Protein AF-A0A2P6G050-F1 (afdb_monomer)

pLDDT: mean 84.31, std 15.67, range [50.97, 97.5]

Mean predicted aligned error: 7.27 Å

Structure (mmCIF, N/CA/C/O backbone):
data_AF-A0A2P6G050-F1
#
_entry.id   AF-A0A2P6G050-F1
#
loop_
_atom_site.group_PDB
_atom_site.id
_atom_site.type_symbol
_atom_site.label_atom_id
_atom_site.label_alt_id
_atom_site.label_comp_id
_atom_site.label_asym_id
_atom_site.label_entity_id
_atom_site.label_seq_id
_atom_site.pdbx_PDB_ins_code
_atom_site.Cartn_x
_atom_site.Cartn_y
_atom_site.Cartn_z
_atom_site.occupancy
_atom_site.B_iso_or_equiv
_atom_site.auth_seq_id
_atom_site.auth_comp_id
_atom_site.auth_asym_id
_atom_site.auth_atom_id
_atom_site.pdbx_PDB_model_num
ATOM 1 N N . THR A 1 1 ? 8.653 -2.662 -3.304 1.00 80.75 1 THR A N 1
ATOM 2 C CA . THR A 1 1 ? 8.523 -3.438 -4.560 1.00 80.75 1 THR A CA 1
ATOM 3 C C . THR A 1 1 ? 9.624 -3.135 -5.566 1.00 80.75 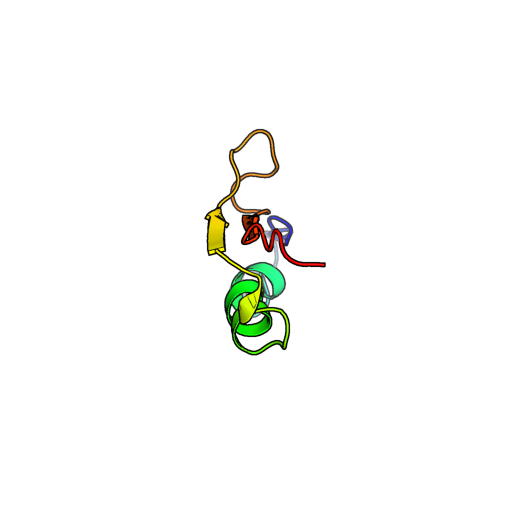1 THR A C 1
ATOM 5 O O . THR A 1 1 ? 9.785 -3.894 -6.513 1.00 80.75 1 THR A O 1
ATOM 8 N N . GLY A 1 2 ? 10.402 -2.066 -5.356 1.00 83.25 2 GLY A N 1
ATOM 9 C CA . GLY A 1 2 ? 11.471 -1.637 -6.250 1.00 83.25 2 GLY A CA 1
ATOM 10 C C . GLY A 1 2 ? 10.921 -0.955 -7.502 1.00 83.25 2 GLY A C 1
ATOM 11 O O . GLY A 1 2 ? 9.805 -1.229 -7.939 1.00 83.25 2 GLY A O 1
ATOM 12 N N . LYS A 1 3 ? 11.714 -0.054 -8.088 1.00 80.88 3 LYS A N 1
ATOM 13 C CA . LYS A 1 3 ? 11.377 0.579 -9.375 1.00 80.88 3 LYS A CA 1
ATOM 14 C C . LYS A 1 3 ? 11.604 -0.367 -10.569 1.00 80.88 3 LYS A C 1
ATOM 16 O O . LYS A 1 3 ? 11.078 -0.122 -11.646 1.00 80.88 3 LYS A O 1
ATOM 21 N N . GLY A 1 4 ? 12.329 -1.473 -10.359 1.00 76.50 4 GLY A N 1
ATOM 22 C CA . GLY A 1 4 ? 12.779 -2.378 -11.419 1.00 76.50 4 GLY A CA 1
ATOM 23 C C . GLY A 1 4 ? 13.921 -1.765 -12.237 1.00 76.50 4 GLY A C 1
ATOM 24 O O . GLY A 1 4 ? 14.008 -0.548 -12.386 1.00 76.50 4 GLY A O 1
ATOM 25 N N . LYS A 1 5 ? 14.839 -2.593 -12.747 1.00 72.19 5 LYS A N 1
ATOM 26 C CA . LYS A 1 5 ? 15.854 -2.125 -13.701 1.00 72.19 5 LYS A CA 1
ATOM 27 C C . LYS A 1 5 ? 15.252 -2.166 -15.104 1.00 72.19 5 LYS A C 1
ATOM 29 O O . LYS A 1 5 ? 14.875 -3.232 -15.583 1.00 72.19 5 LYS A O 1
ATOM 34 N N . ASN A 1 6 ? 15.193 -1.022 -15.779 1.00 63.78 6 ASN A N 1
ATOM 35 C CA . ASN A 1 6 ? 14.925 -0.987 -17.214 1.00 63.78 6 ASN A CA 1
ATOM 36 C C . ASN A 1 6 ? 16.227 -1.338 -17.942 1.00 63.78 6 ASN A C 1
ATOM 38 O O . ASN A 1 6 ? 17.079 -0.471 -18.138 1.00 63.78 6 ASN A O 1
ATOM 42 N N . LYS A 1 7 ? 16.415 -2.613 -18.302 1.00 59.50 7 LYS A N 1
ATOM 43 C CA . LYS A 1 7 ? 17.462 -2.998 -19.255 1.00 59.50 7 LYS A CA 1
ATOM 44 C C . LYS A 1 7 ? 17.080 -2.379 -20.601 1.00 59.50 7 LYS A C 1
ATOM 46 O O . LYS A 1 7 ? 16.143 -2.825 -21.247 1.00 59.50 7 LYS A O 1
ATOM 51 N N . LYS A 1 8 ? 17.764 -1.302 -20.989 1.00 57.59 8 LYS A N 1
ATOM 52 C CA . LYS A 1 8 ? 17.472 -0.545 -22.218 1.00 57.59 8 LYS A CA 1
ATOM 53 C C . LYS A 1 8 ? 17.836 -1.297 -23.515 1.00 57.59 8 LYS A C 1
ATOM 55 O O . LYS A 1 8 ? 17.520 -0.787 -24.581 1.00 57.59 8 LYS A O 1
ATOM 60 N N . ASN A 1 9 ? 18.453 -2.482 -23.436 1.00 52.47 9 ASN A N 1
ATOM 61 C CA . ASN A 1 9 ? 19.005 -3.179 -24.608 1.00 52.47 9 ASN A CA 1
ATOM 62 C C . ASN A 1 9 ? 18.128 -4.289 -25.206 1.00 52.47 9 ASN A C 1
ATOM 64 O O . ASN A 1 9 ? 18.449 -4.754 -26.293 1.00 52.47 9 ASN A O 1
ATOM 68 N N . ASP A 1 10 ? 17.009 -4.672 -24.588 1.00 56.03 10 ASP A N 1
ATOM 69 C CA . ASP A 1 10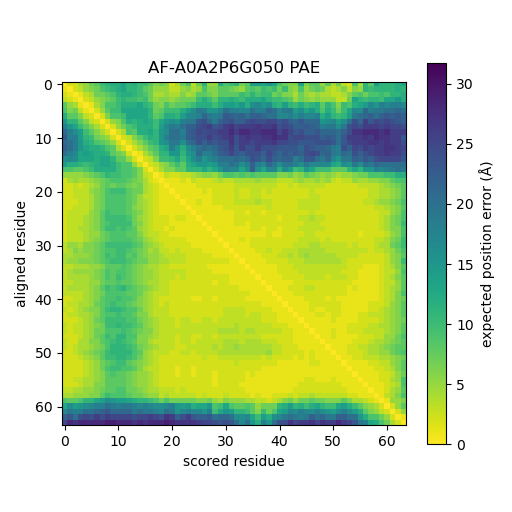 ? 16.127 -5.704 -25.152 1.00 56.03 10 ASP A CA 1
ATOM 70 C C . ASP A 1 10 ? 14.925 -5.057 -25.847 1.00 56.03 10 ASP A C 1
ATOM 72 O O . ASP A 1 10 ? 13.789 -5.091 -25.377 1.00 56.03 10 ASP A O 1
ATOM 76 N N . LEU A 1 11 ? 15.183 -4.444 -27.007 1.00 54.69 11 LEU A N 1
ATOM 77 C CA . LEU A 1 11 ? 14.158 -3.843 -27.875 1.00 54.69 11 LEU A CA 1
ATOM 78 C C . LEU A 1 11 ? 13.105 -4.865 -28.368 1.00 54.69 11 LEU A C 1
ATOM 80 O O . LEU A 1 11 ? 12.049 -4.455 -28.854 1.00 54.69 11 LEU A O 1
ATOM 84 N N . ASN A 1 12 ? 13.354 -6.169 -28.175 1.00 52.78 12 ASN A N 1
ATOM 85 C CA . ASN A 1 12 ? 12.464 -7.276 -28.538 1.00 52.78 12 ASN A CA 1
ATOM 86 C C . ASN A 1 12 ? 11.763 -7.978 -27.354 1.00 52.78 12 ASN A C 1
ATOM 88 O O . ASN A 1 12 ? 10.786 -8.687 -27.581 1.00 52.78 12 ASN A O 1
ATOM 92 N N . GLU A 1 13 ? 12.147 -7.727 -26.096 1.00 52.72 13 GLU A N 1
ATOM 93 C CA . GLU A 1 13 ? 11.423 -8.216 -24.907 1.00 52.72 13 GLU A CA 1
ATOM 94 C C . GLU A 1 13 ? 10.725 -7.058 -24.191 1.00 52.72 13 GLU A C 1
ATOM 96 O O . GLU A 1 13 ? 10.993 -6.723 -23.035 1.00 52.72 13 GLU A O 1
ATOM 101 N N . LYS A 1 14 ? 9.796 -6.398 -24.885 1.00 50.97 14 LYS A N 1
ATOM 102 C CA . LYS A 1 14 ? 8.982 -5.350 -24.266 1.00 50.97 14 LYS A CA 1
ATOM 103 C C . LYS A 1 14 ? 8.259 -5.900 -23.025 1.00 50.97 14 LYS A C 1
ATOM 105 O O . LYS A 1 14 ? 7.274 -6.625 -23.119 1.00 50.97 14 LYS A O 1
ATOM 110 N N . ASN A 1 15 ? 8.705 -5.451 -21.854 1.00 56.91 15 ASN A N 1
ATOM 111 C CA . ASN A 1 15 ? 7.901 -5.215 -20.651 1.00 56.91 15 ASN A CA 1
ATOM 112 C C . ASN A 1 15 ? 7.234 -6.399 -19.935 1.00 56.91 15 ASN A C 1
ATOM 114 O O . ASN A 1 15 ? 6.533 -6.141 -18.951 1.00 56.91 15 ASN A O 1
ATOM 118 N N . LYS A 1 16 ? 7.412 -7.659 -20.350 1.00 60.66 16 LYS A N 1
ATOM 119 C CA . LYS A 1 16 ? 6.587 -8.751 -19.794 1.00 60.66 16 LYS A CA 1
ATOM 120 C C . LYS A 1 16 ? 6.698 -8.892 -18.270 1.00 60.66 16 LYS A C 1
ATOM 122 O O . LYS A 1 16 ? 5.671 -9.016 -17.611 1.00 60.66 16 LYS A O 1
ATOM 127 N N . ASN A 1 17 ? 7.893 -8.734 -17.692 1.00 66.88 17 ASN A N 1
ATOM 128 C CA . ASN A 1 17 ? 8.121 -9.055 -16.274 1.00 66.88 17 ASN A CA 1
ATOM 129 C C . ASN A 1 17 ? 8.614 -7.880 -15.406 1.00 66.88 17 ASN A C 1
ATOM 131 O O . ASN A 1 17 ? 8.912 -8.060 -14.222 1.00 66.88 17 ASN A O 1
ATOM 135 N N . ASN A 1 18 ? 8.667 -6.651 -15.933 1.00 76.81 18 ASN A N 1
ATOM 136 C CA . ASN A 1 18 ? 9.080 -5.508 -15.114 1.00 76.81 18 ASN A CA 1
ATOM 137 C C . ASN A 1 18 ? 7.982 -5.108 -14.121 1.00 76.81 18 ASN A C 1
ATOM 139 O O . ASN A 1 18 ? 6.797 -4.994 -14.456 1.00 76.81 18 ASN A O 1
ATOM 143 N N . GLY A 1 19 ? 8.402 -4.884 -12.874 1.00 86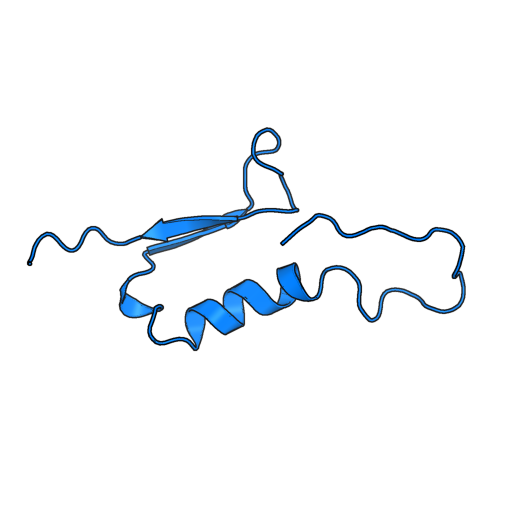.50 19 GLY A N 1
ATOM 144 C CA . GLY A 1 19 ? 7.522 -4.440 -11.799 1.00 86.50 19 GLY A CA 1
ATOM 145 C C . GLY A 1 19 ? 6.487 -5.478 -11.362 1.00 86.50 19 GLY A C 1
ATOM 146 O O . GLY A 1 19 ? 5.483 -5.077 -10.783 1.00 86.50 19 GLY A O 1
ATOM 147 N N . VAL A 1 20 ? 6.706 -6.779 -11.608 1.00 89.75 20 VAL A N 1
ATOM 148 C CA . VAL A 1 20 ? 5.794 -7.864 -11.180 1.00 89.75 20 VAL A CA 1
ATOM 149 C C . VAL A 1 20 ? 5.427 -7.724 -9.706 1.00 89.75 20 VAL A C 1
ATOM 151 O O . VAL A 1 20 ? 4.250 -7.657 -9.371 1.00 89.75 20 VAL A O 1
ATOM 154 N N . LEU A 1 21 ? 6.421 -7.524 -8.837 1.00 91.06 21 LEU A N 1
ATOM 155 C CA . LEU A 1 21 ? 6.172 -7.335 -7.410 1.00 91.06 21 LEU A CA 1
ATOM 156 C C . LEU A 1 21 ? 5.271 -6.118 -7.121 1.00 91.06 21 LEU A C 1
ATOM 158 O O . LEU A 1 21 ? 4.411 -6.187 -6.255 1.00 91.06 21 LEU A O 1
ATOM 162 N N . ARG A 1 22 ? 5.423 -5.007 -7.858 1.00 91.44 22 ARG A N 1
ATOM 163 C CA . ARG A 1 22 ? 4.573 -3.807 -7.712 1.00 91.44 22 ARG A CA 1
ATOM 164 C C . ARG A 1 22 ? 3.137 -4.072 -8.161 1.00 91.44 22 ARG A C 1
ATOM 166 O O . ARG A 1 22 ? 2.212 -3.618 -7.497 1.00 91.44 22 ARG A O 1
ATOM 173 N N . LYS A 1 23 ? 2.968 -4.781 -9.279 1.00 90.88 23 LYS A N 1
ATOM 174 C CA . LYS A 1 23 ? 1.662 -5.092 -9.876 1.00 90.88 23 LYS A CA 1
ATOM 175 C C . LYS A 1 23 ? 0.871 -6.076 -9.011 1.00 90.88 23 LYS A C 1
ATOM 177 O O . LYS A 1 23 ? -0.320 -5.868 -8.810 1.00 90.88 23 LYS A O 1
ATOM 182 N N . SER A 1 24 ? 1.538 -7.088 -8.459 1.00 94.25 24 SER A N 1
ATOM 183 C CA . SER A 1 24 ? 0.878 -8.156 -7.701 1.00 94.25 24 SER A CA 1
ATOM 184 C C . SER A 1 24 ? 0.641 -7.826 -6.226 1.00 94.25 24 SER A C 1
ATOM 186 O O . SER A 1 24 ? -0.287 -8.371 -5.638 1.00 94.25 24 SER A O 1
ATOM 188 N N . LEU A 1 25 ? 1.427 -6.919 -5.622 1.00 94.81 25 LEU A N 1
ATOM 189 C CA . LEU A 1 25 ? 1.400 -6.674 -4.170 1.00 94.81 25 LEU A CA 1
ATOM 190 C C . LEU A 1 25 ? -0.005 -6.405 -3.618 1.00 94.81 25 LEU A C 1
ATOM 192 O O . LEU A 1 25 ? -0.367 -6.960 -2.585 1.00 94.81 25 LEU A O 1
ATOM 196 N N . LYS A 1 26 ? -0.786 -5.538 -4.276 1.00 93.56 26 LYS A N 1
ATOM 197 C CA . LYS A 1 26 ? -2.125 -5.182 -3.784 1.00 93.56 26 LYS A CA 1
ATOM 198 C C . LYS A 1 26 ? -3.049 -6.397 -3.746 1.00 93.56 26 LYS A C 1
ATOM 200 O O . LYS A 1 26 ? -3.701 -6.599 -2.731 1.00 93.56 26 LYS A O 1
ATOM 205 N N . ALA A 1 27 ? -3.061 -7.197 -4.813 1.00 95.62 27 ALA A N 1
ATOM 206 C CA . ALA A 1 27 ? -3.848 -8.425 -4.873 1.00 95.62 27 ALA A CA 1
ATOM 207 C C . ALA A 1 27 ? -3.411 -9.401 -3.773 1.00 95.62 27 ALA A C 1
ATOM 209 O O . ALA A 1 27 ? -4.227 -9.790 -2.951 1.00 95.62 27 ALA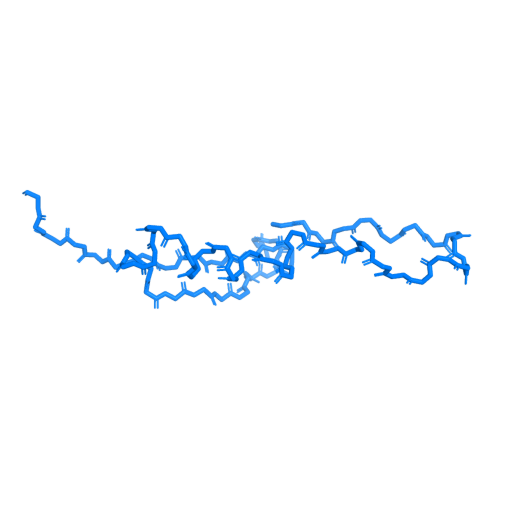 A O 1
ATOM 210 N N . TRP A 1 28 ? -2.106 -9.671 -3.644 1.00 96.38 28 TRP A N 1
ATOM 211 C CA . TRP A 1 28 ? -1.589 -10.558 -2.595 1.00 96.38 28 TRP A CA 1
ATOM 212 C C . TRP A 1 28 ? -1.986 -10.126 -1.185 1.00 96.38 28 TRP A C 1
ATOM 214 O O . TRP A 1 28 ? -2.382 -10.959 -0.378 1.00 96.38 28 TRP A O 1
ATOM 224 N N . LEU A 1 29 ? -1.907 -8.831 -0.873 1.00 96.62 29 LEU A N 1
ATOM 225 C CA . LEU A 1 29 ? -2.314 -8.334 0.440 1.00 96.62 29 LEU A CA 1
ATOM 226 C C . LEU A 1 29 ? -3.828 -8.429 0.650 1.00 96.62 29 LEU A C 1
ATOM 228 O O . LEU A 1 29 ? -4.256 -8.718 1.769 1.00 96.62 29 LEU A O 1
ATOM 232 N N . TYR A 1 30 ? -4.628 -8.208 -0.395 1.00 94.88 30 TYR A N 1
ATOM 233 C CA . TYR A 1 30 ? -6.083 -8.303 -0.308 1.00 94.88 30 TYR A CA 1
ATOM 234 C C . TYR A 1 30 ? -6.607 -9.733 -0.209 1.00 94.88 30 TYR A C 1
ATOM 236 O O . TYR A 1 30 ? -7.585 -9.944 0.505 1.00 94.88 30 TYR A O 1
ATOM 244 N N . ASP A 1 31 ? -5.922 -10.684 -0.833 1.00 96.81 31 ASP A N 1
ATOM 245 C CA . ASP A 1 31 ? -6.285 -12.102 -0.802 1.00 96.81 31 ASP A CA 1
ATOM 246 C C . ASP A 1 31 ? -5.678 -12.833 0.410 1.00 96.81 31 ASP A C 1
ATOM 248 O O . ASP A 1 31 ? -6.030 -13.972 0.707 1.00 96.81 31 ASP A O 1
ATOM 252 N N . SER A 1 32 ? -4.762 -12.189 1.141 1.00 96.31 32 SER A N 1
ATOM 253 C CA . SER A 1 32 ? -4.137 -12.763 2.335 1.00 96.31 32 SER A CA 1
ATOM 254 C C . SER A 1 32 ? -4.986 -12.616 3.600 1.00 96.31 32 SER A C 1
ATOM 256 O O . SER A 1 32 ? -5.788 -11.690 3.751 1.00 96.31 32 SER A O 1
ATOM 258 N N . HIS A 1 33 ? -4.662 -13.425 4.612 1.00 96.12 33 HIS A N 1
ATOM 259 C CA . HIS A 1 33 ? -5.174 -13.271 5.978 1.00 96.12 33 HIS A CA 1
ATOM 260 C C . HIS A 1 33 ? -4.822 -11.920 6.635 1.00 96.12 33 HIS A C 1
ATOM 262 O O . HIS A 1 33 ? -5.345 -11.607 7.701 1.00 96.12 33 HIS A O 1
ATOM 268 N N . MET A 1 34 ? -3.960 -11.093 6.026 1.00 93.56 34 MET A N 1
ATOM 269 C CA . MET A 1 34 ? -3.642 -9.753 6.533 1.00 93.56 34 MET A CA 1
ATOM 270 C C . MET A 1 34 ? -4.700 -8.710 6.161 1.00 93.56 34 MET A C 1
ATOM 272 O O . MET A 1 34 ? -4.749 -7.655 6.796 1.00 93.56 34 MET A O 1
ATOM 276 N N . ARG A 1 35 ? -5.566 -8.980 5.170 1.00 95.62 35 ARG A N 1
ATOM 277 C CA . ARG A 1 35 ? -6.602 -8.046 4.696 1.00 95.62 35 ARG A CA 1
ATOM 278 C C . ARG A 1 35 ? -7.398 -7.361 5.815 1.00 95.62 35 ARG A C 1
ATOM 280 O O . ARG A 1 35 ? -7.597 -6.143 5.695 1.00 95.62 35 ARG A O 1
ATOM 287 N N . PRO A 1 36 ? -7.851 -8.061 6.878 1.00 95.56 36 PRO A N 1
ATOM 288 C CA . PRO A 1 36 ? -8.638 -7.445 7.945 1.00 95.56 36 PRO A CA 1
ATOM 289 C C . PRO A 1 36 ? -7.880 -6.346 8.694 1.00 95.56 36 PRO A C 1
ATOM 291 O O . PRO A 1 36 ? -8.506 -5.376 9.125 1.00 95.56 36 PRO A O 1
ATOM 294 N N . ASN A 1 37 ? -6.550 -6.455 8.769 1.00 95.06 37 ASN A N 1
ATOM 295 C CA . ASN A 1 37 ? -5.665 -5.542 9.492 1.00 95.06 37 ASN A CA 1
ATOM 29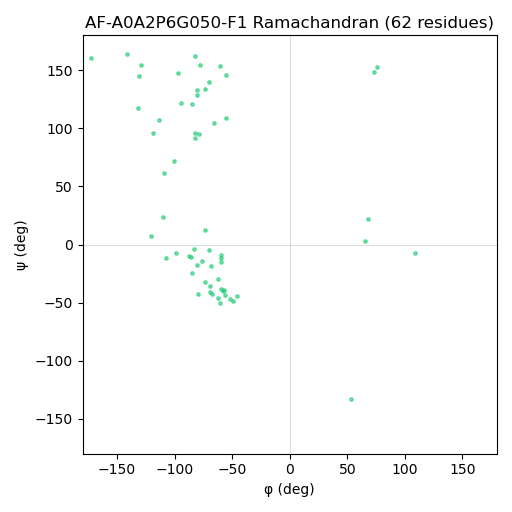6 C C . ASN A 1 37 ? -5.252 -4.319 8.663 1.00 95.06 37 ASN A C 1
ATOM 298 O O . ASN A 1 37 ? -4.678 -3.379 9.205 1.00 95.06 37 ASN A O 1
ATOM 302 N N . ILE A 1 38 ? -5.528 -4.302 7.356 1.00 96.12 38 ILE A N 1
ATOM 303 C CA . ILE A 1 38 ? -5.094 -3.231 6.454 1.00 96.12 38 ILE A CA 1
ATOM 304 C C . ILE A 1 38 ? -6.207 -2.186 6.311 1.00 96.12 38 ILE A C 1
ATOM 306 O O . ILE A 1 38 ? -7.323 -2.489 5.876 1.00 96.12 38 ILE A O 1
ATOM 310 N N . LEU A 1 39 ? -5.880 -0.939 6.652 1.00 96.44 39 LEU A N 1
ATOM 311 C CA . LEU A 1 39 ? -6.717 0.241 6.439 1.00 96.44 39 LEU A CA 1
ATOM 312 C C . LEU A 1 39 ? -6.625 0.728 4.988 1.00 96.44 39 LEU A C 1
ATOM 314 O O . LEU A 1 39 ? -7.643 1.036 4.376 1.00 96.44 39 LEU A O 1
ATOM 318 N N . GLY A 1 40 ? -5.420 0.758 4.415 1.00 96.12 40 GLY A N 1
ATOM 319 C CA . GLY A 1 40 ? -5.218 1.228 3.047 1.00 96.12 40 GLY A CA 1
ATOM 320 C C . GLY A 1 40 ? -3.798 1.021 2.533 1.00 96.12 40 GLY A C 1
ATOM 321 O O . GLY A 1 40 ? -2.865 0.838 3.310 1.00 96.12 40 GLY A O 1
ATOM 322 N N . ILE A 1 41 ? -3.644 1.051 1.208 1.00 96.94 41 ILE A N 1
ATOM 323 C CA . ILE A 1 41 ? -2.357 0.903 0.517 1.00 96.94 41 ILE A CA 1
ATOM 324 C C . ILE A 1 41 ? -2.232 2.021 -0.519 1.00 96.94 41 ILE A C 1
ATOM 326 O O . ILE A 1 41 ? -3.009 2.060 -1.479 1.00 96.94 41 ILE A O 1
ATOM 330 N N . ILE A 1 42 ? -1.241 2.899 -0.363 1.00 95.69 42 ILE A N 1
ATOM 331 C CA . ILE A 1 42 ? -1.011 4.044 -1.260 1.00 95.69 42 ILE A CA 1
ATOM 332 C C . ILE A 1 42 ? 0.446 4.095 -1.743 1.00 95.69 42 ILE A C 1
ATOM 334 O O . ILE A 1 42 ? 1.322 3.567 -1.055 1.00 95.69 42 ILE A O 1
ATOM 338 N N . PRO A 1 43 ? 0.739 4.701 -2.910 1.00 94.00 43 PRO A N 1
ATOM 339 C CA . PRO A 1 43 ? 2.117 4.937 -3.342 1.00 94.00 43 PRO A CA 1
ATOM 340 C C . PRO A 1 43 ? 2.912 5.727 -2.297 1.00 94.00 43 PRO A C 1
ATOM 342 O O . PRO A 1 43 ? 2.364 6.590 -1.611 1.00 94.00 43 PRO A O 1
ATOM 345 N N . SER A 1 44 ? 4.205 5.434 -2.176 1.00 97.25 44 SER A N 1
ATOM 346 C CA . SER A 1 44 ? 5.076 6.159 -1.252 1.00 97.25 44 SER A CA 1
ATOM 347 C C . SER A 1 44 ? 5.490 7.525 -1.795 1.00 97.25 44 SER A C 1
ATOM 349 O O . SER A 1 44 ? 5.585 7.738 -3.004 1.00 97.25 44 SER A O 1
ATOM 351 N N . HIS A 1 45 ? 5.812 8.443 -0.883 1.00 97.06 45 HIS A N 1
ATOM 352 C CA . HIS A 1 45 ? 6.455 9.708 -1.226 1.00 97.06 45 HIS A CA 1
ATOM 353 C C . HIS A 1 45 ? 7.821 9.470 -1.900 1.00 97.06 45 HIS A C 1
ATOM 355 O O . HIS A 1 45 ? 8.477 8.455 -1.643 1.00 97.06 45 HIS A O 1
ATOM 361 N N . ILE A 1 46 ? 8.285 10.409 -2.737 1.00 95.94 46 ILE A N 1
ATOM 362 C CA . ILE A 1 46 ? 9.531 10.257 -3.511 1.00 95.94 46 ILE A CA 1
ATOM 363 C C . ILE A 1 46 ? 10.751 9.987 -2.618 1.00 95.94 46 ILE A C 1
ATOM 365 O O . ILE A 1 46 ? 11.550 9.103 -2.930 1.00 95.94 46 ILE A O 1
ATOM 369 N N . ASN A 1 47 ? 10.820 10.650 -1.459 1.00 97.38 47 ASN A N 1
ATOM 370 C CA . ASN A 1 47 ? 11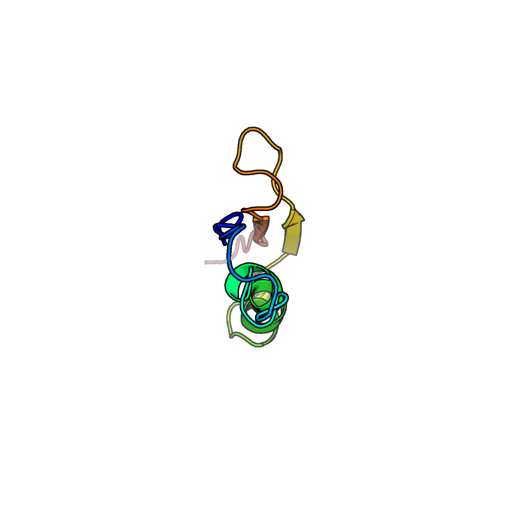.905 10.479 -0.486 1.00 97.38 47 ASN A CA 1
ATOM 371 C C . ASN A 1 47 ? 11.899 9.100 0.189 1.00 97.38 47 ASN A C 1
ATOM 373 O O . ASN A 1 47 ? 12.912 8.688 0.738 1.00 97.38 47 ASN A O 1
ATOM 377 N N . HIS A 1 48 ? 10.780 8.372 0.143 1.00 95.94 48 HIS A N 1
ATOM 378 C CA . HIS A 1 48 ? 10.630 7.040 0.743 1.00 95.94 48 HIS A CA 1
ATOM 379 C C . HIS A 1 48 ? 10.518 5.936 -0.320 1.00 95.94 48 HIS A C 1
ATOM 381 O O . HIS A 1 48 ? 9.968 4.865 -0.073 1.00 95.94 48 HIS A O 1
ATOM 387 N N . GLY A 1 49 ? 11.032 6.193 -1.525 1.00 91.38 49 GLY A N 1
ATOM 388 C CA . GLY A 1 49 ? 11.099 5.215 -2.612 1.00 91.38 49 GLY A CA 1
ATOM 389 C C . GLY A 1 49 ? 10.147 5.482 -3.778 1.00 91.38 49 GLY A C 1
ATOM 390 O O . GLY A 1 49 ? 10.282 4.830 -4.821 1.00 91.38 49 GLY A O 1
ATOM 391 N N . GLY A 1 50 ? 9.245 6.463 -3.656 1.00 93.50 50 GLY A N 1
ATOM 392 C CA . GLY A 1 50 ? 8.311 6.863 -4.710 1.00 93.50 50 GLY A CA 1
ATOM 393 C C . GLY A 1 50 ? 7.507 5.677 -5.240 1.00 93.50 50 GLY A C 1
ATOM 394 O O . GLY A 1 50 ? 7.077 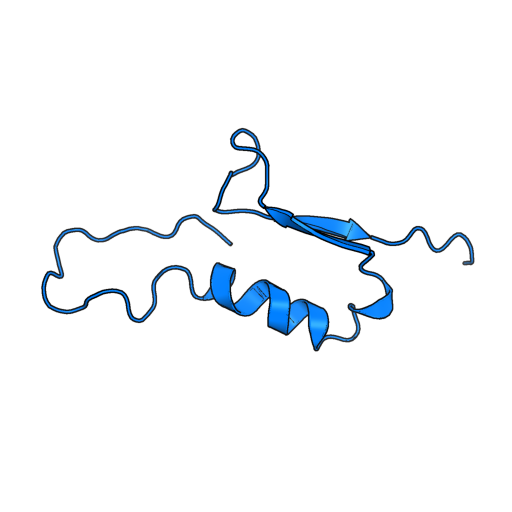4.807 -4.487 1.00 93.50 50 GLY A O 1
ATOM 395 N N . ASP A 1 51 ? 7.423 5.566 -6.565 1.00 88.69 51 ASP A N 1
ATOM 396 C CA . ASP A 1 51 ? 6.736 4.462 -7.246 1.00 88.69 51 ASP A CA 1
ATOM 397 C C . ASP A 1 51 ? 7.269 3.053 -6.946 1.00 88.69 51 ASP A C 1
ATOM 399 O O . ASP A 1 51 ? 6.601 2.064 -7.255 1.00 88.69 51 ASP A O 1
ATOM 403 N N . GLY A 1 52 ? 8.468 2.933 -6.368 1.00 92.19 52 GLY A N 1
ATOM 404 C CA . GLY A 1 52 ? 9.053 1.650 -5.983 1.00 92.19 52 GLY A CA 1
ATOM 405 C C . GLY A 1 52 ? 8.584 1.129 -4.621 1.00 92.19 52 GLY A C 1
ATOM 406 O O . GLY A 1 52 ? 8.986 0.030 -4.220 1.00 92.19 52 GLY A O 1
ATOM 407 N N . ALA A 1 53 ? 7.774 1.895 -3.895 1.00 95.25 53 ALA A N 1
ATOM 408 C CA . ALA A 1 53 ? 7.313 1.561 -2.557 1.00 95.25 53 ALA A CA 1
ATOM 409 C C . ALA A 1 53 ? 5.843 1.956 -2.348 1.00 95.25 53 ALA A C 1
ATOM 411 O O . ALA A 1 53 ? 5.253 2.704 -3.129 1.00 95.25 53 ALA A O 1
ATOM 412 N N . PHE A 1 54 ? 5.256 1.396 -1.292 1.00 97.38 54 PHE A N 1
ATOM 413 C CA . PHE A 1 54 ? 3.911 1.726 -0.842 1.00 97.38 54 PHE A CA 1
ATOM 414 C C . PHE A 1 54 ? 3.935 1.990 0.656 1.00 97.38 54 PHE A C 1
ATOM 416 O O . PHE A 1 54 ? 4.635 1.299 1.398 1.00 97.38 54 PHE A O 1
ATOM 423 N N . TYR A 1 55 ? 3.114 2.933 1.101 1.00 97.50 55 TYR A N 1
ATOM 424 C CA . TYR A 1 55 ? 2.667 2.935 2.484 1.00 97.50 55 TYR A CA 1
ATOM 425 C C . TYR A 1 55 ? 1.523 1.937 2.634 1.00 97.50 55 TYR A C 1
ATOM 427 O O . TYR A 1 55 ? 0.583 1.934 1.835 1.00 97.50 55 TYR A O 1
ATOM 435 N N . VAL A 1 56 ? 1.605 1.109 3.672 1.00 96.88 56 VAL A N 1
ATOM 436 C CA . VAL A 1 56 ? 0.527 0.217 4.100 1.00 96.88 56 VAL A CA 1
ATOM 437 C C . VAL A 1 56 ? 0.059 0.714 5.457 1.00 96.88 56 VAL A C 1
ATOM 439 O O . VAL A 1 56 ? 0.763 0.576 6.454 1.00 96.88 56 VAL A O 1
ATOM 442 N N . TYR A 1 57 ? -1.117 1.329 5.487 1.00 97.12 57 TYR A N 1
ATOM 443 C CA . TYR A 1 57 ? -1.739 1.755 6.730 1.00 97.12 57 TYR A CA 1
ATOM 444 C C . TYR A 1 57 ? -2.427 0.563 7.375 1.00 97.12 57 TYR A C 1
ATOM 446 O O . TYR A 1 57 ? -3.228 -0.123 6.735 1.00 97.12 57 TYR A O 1
ATOM 454 N N . LEU A 1 58 ? -2.124 0.337 8.646 1.00 95.38 58 LEU A N 1
ATOM 455 C CA . LEU A 1 58 ? -2.743 -0.703 9.452 1.00 95.38 58 LEU A CA 1
ATOM 456 C C . LEU A 1 58 ? -3.874 -0.104 10.283 1.00 95.38 58 LEU A C 1
ATOM 458 O O . LEU A 1 58 ? -3.818 1.055 10.697 1.00 95.38 58 LEU A O 1
ATOM 462 N N . LYS A 1 59 ? -4.913 -0.897 10.521 1.00 94.44 59 LYS A N 1
ATOM 463 C CA . LYS A 1 59 ? -5.943 -0.546 11.491 1.00 94.44 59 LYS A CA 1
ATOM 464 C C . LYS A 1 59 ? -5.346 -0.643 12.887 1.00 94.44 59 LYS A C 1
ATOM 466 O O . LYS A 1 59 ? -4.602 -1.571 13.194 1.00 94.44 59 LYS A O 1
ATOM 471 N N . ASN A 1 60 ? -5.705 0.307 13.737 1.00 89.50 60 ASN A N 1
ATOM 472 C CA . ASN A 1 60 ? -5.352 0.241 15.142 1.00 89.50 60 ASN A CA 1
ATOM 473 C C . ASN A 1 60 ? -6.356 -0.663 15.874 1.00 89.50 60 ASN A C 1
ATOM 475 O O . ASN A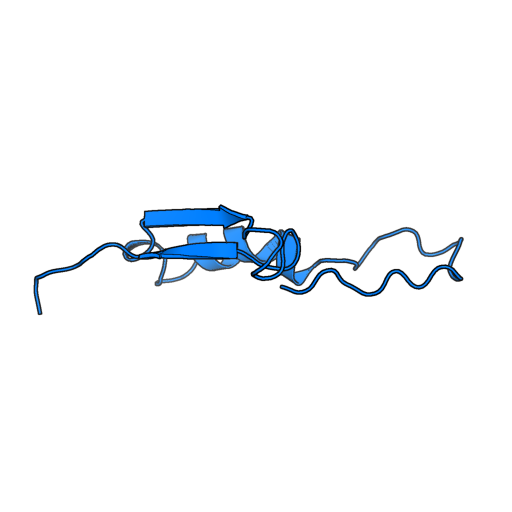 1 60 ? -7.436 -0.205 16.246 1.00 89.50 60 ASN A O 1
ATOM 479 N N . ASN A 1 61 ? -6.020 -1.941 16.053 1.00 78.19 61 ASN A N 1
ATOM 480 C CA . ASN A 1 61 ? -6.802 -2.849 16.892 1.00 78.19 61 ASN A CA 1
ATOM 481 C C . ASN A 1 61 ? -6.387 -2.649 18.352 1.00 78.19 61 ASN A C 1
ATOM 483 O O . ASN A 1 61 ? -5.456 -3.286 18.831 1.00 78.19 61 ASN A O 1
ATOM 487 N N . LYS A 1 62 ? -7.088 -1.764 19.065 1.00 71.69 62 LYS A N 1
ATOM 488 C CA . LYS A 1 62 ? -6.850 -1.498 20.495 1.00 71.69 62 LYS A CA 1
ATOM 489 C C . LYS A 1 62 ? -7.328 -2.610 21.446 1.00 71.69 62 LYS A C 1
ATOM 491 O O . LYS A 1 62 ? -7.372 -2.377 22.645 1.00 71.69 62 LYS A O 1
ATOM 496 N N . ASN A 1 63 ? -7.660 -3.793 20.938 1.00 62.94 63 ASN A N 1
ATOM 497 C CA . ASN A 1 63 ? -8.083 -4.925 21.757 1.00 62.94 63 ASN A CA 1
ATOM 498 C C . ASN A 1 63 ? -7.102 -6.087 21.559 1.00 62.94 63 ASN A C 1
ATOM 500 O O . ASN A 1 63 ? -7.216 -6.836 20.586 1.00 62.94 63 ASN A O 1
ATOM 504 N N . LEU A 1 64 ? -6.144 -6.178 22.479 1.00 54.56 64 LEU A N 1
ATOM 505 C CA . LEU A 1 64 ? -5.360 -7.358 22.843 1.00 54.56 64 LEU A CA 1
ATOM 506 C C . LEU A 1 64 ? -5.517 -7.534 24.352 1.00 54.56 64 LEU A C 1
ATOM 508 O O . LEU A 1 64 ? -5.406 -6.499 25.049 1.00 54.56 64 LEU A O 1
#

Foldseek 3Di:
DAQFDDPVPCPPPPDPCGCVCLVCVVVPCCPDPNNVQWPDKAADDVVVRGSGDIDTDTDPPPPD

Sequence (64 aa):
TGKGKNKKNDLNEKNKNNGVLRKSLKAWLYDSHMRPNILGIIPSHINHGGDGAFYVYLKNNKNL

Solvent-accessible surface area (backbone atoms only — not comparable to full-atom values):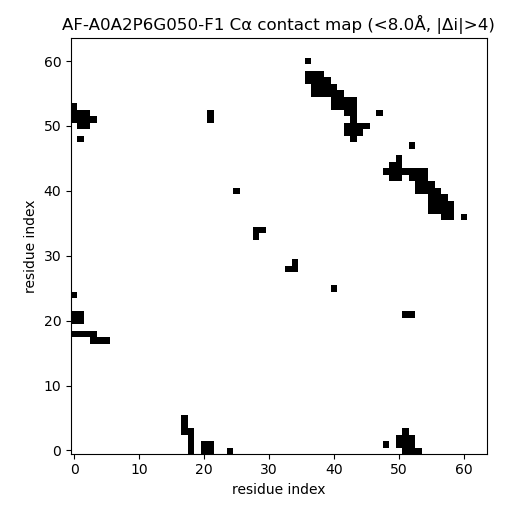 4050 Å² total; per-residue (Å²): 85,48,74,57,84,81,72,85,81,51,86,82,64,75,67,84,71,69,37,49,59,55,70,44,45,62,55,54,45,61,76,35,94,56,33,86,48,49,68,47,79,45,76,25,55,69,94,66,51,14,90,15,25,64,45,73,43,64,54,86,74,89,79,128

Radius of gyration: 15.41 Å; Cα contacts (8 Å, |Δi|>4): 66; chains: 1; bounding box: 28×24×51 Å

Secondary structure (DSSP, 8-state):
-------TT-TTS-SSSTTHHHHHHHHHHHHSTTGGGEEEEEEPPGGGTGGG-EEEEEP-----

Nearest PDB structures (foldseek):
  4od6-assembly1_A  TM=8.268E-01  e=1.173E-01  Deinococcus radiodurans R1 = ATCC 13939 = DSM 20539
  2zqe-assembly1_A  TM=8.033E-01  e=3.407E-01  Thermus thermophilus HB8
  8r55-assembly1_z  TM=6.153E-01  e=4.161E-01  Bacillus subtilis